Protein AF-A0A973RKV8-F1 (afdb_monomer_lite)

Secondary structure (DSSP, 8-state):
-------SSSS------SHHHHHHHHHHHHHHHHHHHHHHHHHHTT-S-HHHHHHHHHHHHHHHHHHHHH-S-TTSHHHHHHHHHTTS-TT--HHHHHHHHHHHHHHHHHHH--

Foldseek 3Di:
DDDDPPPPPPPPVPVDADLLNLLVLLLLLLVLLLVLLVLLVCVVVVNDDPVRLVVSLVVSLVSLVVSLVPHRCCPDPSVVLSVVVNPADSNHHSVVSNVSSVVSVVSSVVSVVD

Structure (mmCIF, N/CA/C/O backbone):
data_AF-A0A973RKV8-F1
#
_entry.id   AF-A0A973RKV8-F1
#
loop_
_atom_site.group_PDB
_atom_site.id
_atom_site.type_symbol
_atom_site.label_atom_id
_atom_site.label_alt_id
_atom_site.label_comp_id
_atom_site.label_asym_id
_atom_site.label_entity_id
_atom_site.label_seq_id
_atom_site.pdbx_PDB_ins_code
_atom_site.Cartn_x
_atom_site.Cartn_y
_atom_site.Cartn_z
_atom_site.occupan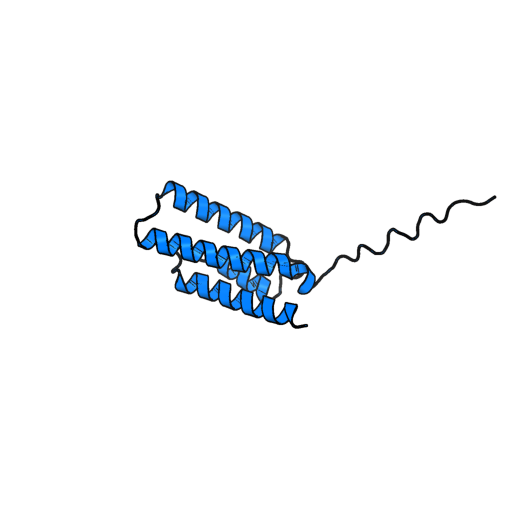cy
_atom_site.B_iso_or_equiv
_atom_site.auth_seq_id
_atom_site.auth_comp_id
_atom_site.auth_asym_id
_atom_site.auth_atom_id
_atom_site.pdbx_PDB_model_num
ATOM 1 N N . MET A 1 1 ? 49.646 27.647 -22.870 1.00 41.34 1 MET A N 1
ATOM 2 C CA . MET A 1 1 ? 49.481 26.226 -23.247 1.00 41.34 1 MET A CA 1
ATOM 3 C C . MET A 1 1 ? 48.162 25.709 -22.692 1.00 41.34 1 MET A C 1
ATOM 5 O O . MET A 1 1 ? 47.664 26.257 -21.720 1.00 41.34 1 MET A O 1
ATOM 9 N N . LEU A 1 2 ? 47.553 24.784 -23.427 1.00 45.50 2 LEU A N 1
ATOM 10 C CA . LEU A 1 2 ? 46.119 24.516 -23.539 1.00 45.50 2 LEU A CA 1
ATOM 11 C C . LEU A 1 2 ? 45.355 24.123 -22.256 1.00 45.50 2 LEU A C 1
ATOM 13 O O . LEU A 1 2 ? 45.785 23.311 -21.447 1.00 45.50 2 LEU A O 1
ATOM 17 N N . ARG A 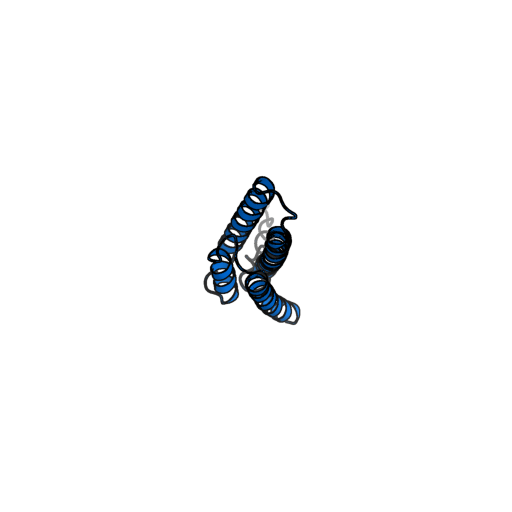1 3 ? 44.150 24.701 -22.201 1.00 53.72 3 ARG A N 1
ATOM 18 C CA . ARG A 1 3 ? 42.906 24.386 -21.478 1.00 53.72 3 ARG A CA 1
ATOM 19 C C . ARG A 1 3 ? 42.677 22.916 -21.053 1.00 53.72 3 ARG A C 1
ATOM 21 O O . ARG A 1 3 ? 42.677 22.023 -21.886 1.00 53.72 3 ARG A O 1
ATOM 28 N N . ARG A 1 4 ? 42.321 22.771 -19.763 1.00 66.50 4 ARG A N 1
ATOM 29 C CA . ARG A 1 4 ? 41.310 21.882 -19.129 1.00 66.50 4 ARG A CA 1
ATOM 30 C C . ARG A 1 4 ? 40.955 20.552 -19.828 1.00 66.50 4 ARG A C 1
ATOM 32 O O . ARG A 1 4 ? 40.259 20.582 -20.839 1.00 66.50 4 ARG A O 1
ATOM 39 N N . PRO A 1 5 ? 41.093 19.434 -19.088 1.00 53.66 5 PRO A N 1
ATOM 40 C CA . PRO A 1 5 ? 40.157 18.321 -19.172 1.00 53.66 5 PRO A CA 1
ATOM 41 C C . PRO A 1 5 ? 39.558 18.031 -17.784 1.00 53.66 5 PRO A C 1
ATOM 43 O O . PRO A 1 5 ? 39.770 16.975 -17.205 1.00 53.66 5 PRO A O 1
ATOM 46 N N . LEU A 1 6 ? 38.800 18.983 -17.228 1.00 54.25 6 LEU A N 1
ATOM 47 C CA . LEU A 1 6 ? 37.986 18.770 -16.018 1.00 54.25 6 LEU A CA 1
ATOM 48 C C . LEU A 1 6 ? 36.513 18.518 -16.397 1.00 54.25 6 LEU A C 1
ATOM 50 O O . LEU A 1 6 ? 35.600 19.060 -15.789 1.00 54.25 6 LEU A O 1
ATOM 54 N N . LEU A 1 7 ? 36.297 17.777 -17.489 1.00 54.56 7 LEU A N 1
ATOM 55 C CA . LEU A 1 7 ? 34.984 17.537 -18.110 1.00 54.56 7 LEU A CA 1
ATOM 56 C C . LEU A 1 7 ? 34.600 16.047 -18.163 1.00 54.56 7 LEU A C 1
ATOM 58 O O . LEU A 1 7 ? 33.517 15.717 -18.627 1.00 54.56 7 LEU A O 1
ATOM 62 N N . LEU A 1 8 ? 35.454 15.146 -17.665 1.00 50.78 8 LEU A N 1
ATOM 63 C CA . LEU A 1 8 ? 35.262 13.692 -17.782 1.00 50.78 8 LEU A CA 1
ATOM 64 C C . LEU A 1 8 ? 34.627 13.016 -16.553 1.00 50.78 8 LEU A C 1
ATOM 66 O O . LEU A 1 8 ? 34.394 11.816 -16.587 1.00 50.78 8 LEU A O 1
ATOM 70 N N . LEU A 1 9 ? 34.293 13.761 -15.491 1.00 52.16 9 LEU A N 1
ATOM 71 C CA . LEU A 1 9 ? 33.677 13.205 -14.270 1.00 52.16 9 LEU A CA 1
ATOM 72 C C . LEU A 1 9 ? 32.146 13.379 -14.193 1.00 52.16 9 LEU A C 1
ATOM 74 O O . LEU A 1 9 ? 31.540 13.007 -13.196 1.00 52.16 9 LEU A O 1
ATOM 78 N N . LEU A 1 10 ? 31.501 13.917 -15.235 1.00 54.00 10 LEU A N 1
ATOM 79 C CA . LEU A 1 10 ? 30.065 14.249 -15.228 1.00 54.00 10 LEU A CA 1
ATOM 80 C C . LEU A 1 10 ? 29.144 13.195 -15.877 1.00 54.00 10 LEU A C 1
ATOM 82 O O . LEU A 1 10 ? 27.965 13.470 -16.073 1.00 54.00 10 LEU A O 1
ATOM 86 N N . LEU A 1 11 ? 29.636 11.995 -16.209 1.00 53.06 11 LEU A N 1
ATOM 87 C CA . LEU A 1 11 ? 28.880 11.022 -17.024 1.00 53.06 11 LEU A CA 1
ATOM 88 C C . LEU A 1 11 ? 28.488 9.708 -16.324 1.00 53.06 11 LEU A C 1
ATOM 90 O O . LEU A 1 11 ? 27.996 8.806 -16.991 1.00 53.06 11 LEU A O 1
ATOM 94 N N . LEU A 1 12 ? 28.644 9.586 -15.000 1.00 50.50 12 LEU A N 1
ATOM 95 C CA . LEU A 1 12 ? 28.296 8.347 -14.275 1.00 50.50 12 LEU A CA 1
ATOM 96 C C . LEU A 1 12 ? 27.066 8.450 -13.362 1.00 50.50 12 LEU A C 1
ATOM 98 O O . LEU A 1 12 ? 26.700 7.463 -12.732 1.00 50.50 12 LEU A O 1
ATOM 102 N N . ALA A 1 13 ? 26.350 9.580 -13.361 1.00 51.50 13 ALA A N 1
ATOM 103 C CA . ALA A 1 13 ? 24.966 9.617 -12.886 1.00 51.50 13 ALA A CA 1
ATOM 104 C C . ALA A 1 13 ? 24.053 8.993 -13.957 1.00 51.50 13 ALA A C 1
ATOM 106 O O . ALA A 1 13 ? 23.210 9.658 -14.559 1.00 51.50 13 ALA A O 1
ATOM 107 N N . GLY A 1 14 ? 24.275 7.709 -14.254 1.00 50.84 14 GLY A N 1
ATOM 108 C CA . GLY A 1 14 ? 23.296 6.921 -14.979 1.00 50.84 14 GLY A CA 1
ATOM 109 C C . GLY A 1 14 ? 22.001 7.007 -14.189 1.00 50.84 14 GLY A C 1
ATOM 110 O O . GLY A 1 14 ? 21.972 6.634 -13.020 1.00 50.84 14 GLY A O 1
ATOM 111 N N . CYS A 1 15 ? 20.953 7.561 -14.797 1.00 63.00 15 CYS A N 1
ATOM 112 C CA . CYS A 1 15 ? 19.602 7.427 -14.277 1.00 63.00 15 CYS A CA 1
ATOM 113 C C . CYS A 1 15 ? 19.347 5.925 -14.165 1.00 63.00 15 CYS A C 1
ATO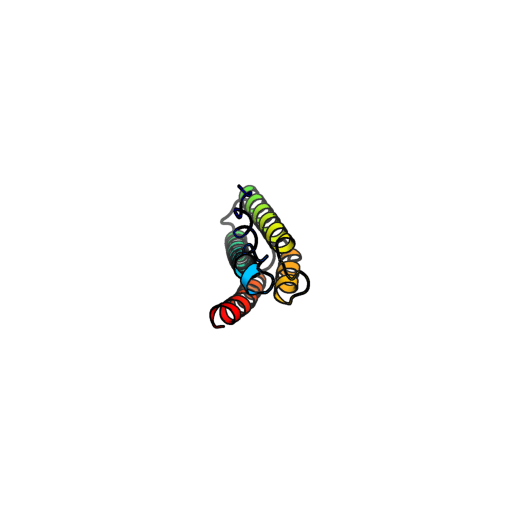M 115 O O . CYS A 1 15 ? 19.084 5.285 -15.187 1.00 63.00 15 CYS A O 1
ATOM 117 N N . SER A 1 16 ? 19.511 5.350 -12.971 1.00 60.78 16 SER A N 1
ATOM 118 C CA . SER A 1 16 ? 19.105 3.976 -12.739 1.00 60.78 16 SER A CA 1
ATOM 119 C C . SER A 1 16 ? 17.616 3.937 -13.068 1.00 60.78 16 SER A C 1
ATOM 121 O O . SER A 1 16 ? 16.814 4.728 -12.576 1.00 60.78 16 SER A O 1
ATOM 123 N N . LYS A 1 17 ? 17.276 3.110 -14.048 1.00 72.44 17 LYS A N 1
ATOM 124 C CA . LYS A 1 17 ? 15.913 2.877 -14.503 1.00 72.44 17 LYS A CA 1
ATOM 125 C C . LYS A 1 17 ? 15.677 1.393 -14.403 1.00 72.44 17 LYS A C 1
ATOM 127 O O . LYS A 1 17 ? 16.581 0.607 -14.682 1.00 72.44 17 LYS A O 1
ATOM 132 N N . GLY A 1 18 ? 14.451 1.031 -14.076 1.00 85.75 18 GLY A N 1
ATOM 133 C CA . GLY A 1 18 ? 14.063 -0.359 -13.978 1.00 85.75 18 GLY A CA 1
ATOM 134 C C . GLY A 1 18 ? 13.788 -0.800 -12.550 1.00 85.75 18 GLY A C 1
ATOM 135 O O . GLY A 1 18 ? 13.885 0.005 -11.624 1.00 85.75 18 GLY A O 1
ATOM 136 N N . PRO A 1 19 ? 13.454 -2.086 -12.374 1.00 89.12 19 PRO A N 1
ATOM 137 C CA . PRO A 1 19 ? 12.942 -2.598 -11.110 1.00 89.12 19 PRO A CA 1
ATOM 138 C C . PRO A 1 19 ? 13.869 -2.338 -9.913 1.00 89.12 19 PRO A C 1
ATOM 140 O O . PRO A 1 19 ? 13.389 -1.931 -8.860 1.00 89.12 19 PRO A O 1
ATOM 143 N N . GLN A 1 20 ? 15.193 -2.437 -10.090 1.00 93.81 20 GLN A N 1
ATOM 144 C CA . GLN A 1 20 ? 16.152 -2.162 -9.011 1.00 93.81 20 GLN A CA 1
ATOM 145 C C . GLN A 1 20 ? 16.133 -0.706 -8.530 1.00 93.81 20 GLN A C 1
ATOM 147 O O . GLN A 1 20 ? 16.313 -0.438 -7.345 1.00 93.81 20 GLN A O 1
ATOM 152 N N . ALA A 1 21 ? 15.912 0.247 -9.441 1.00 93.06 21 ALA A N 1
ATOM 153 C CA . ALA A 1 21 ? 15.802 1.663 -9.090 1.00 93.06 21 ALA A CA 1
ATOM 154 C C . ALA A 1 21 ? 14.498 1.961 -8.333 1.00 93.06 21 ALA A C 1
ATOM 156 O O . ALA A 1 21 ? 14.446 2.880 -7.513 1.00 93.06 21 ALA A O 1
ATOM 157 N N . ASP A 1 22 ? 13.468 1.153 -8.589 1.00 96.25 22 ASP A N 1
ATOM 158 C CA . ASP A 1 22 ? 12.143 1.295 -7.997 1.00 96.25 22 ASP A CA 1
ATOM 159 C C . ASP A 1 22 ? 12.004 0.528 -6.668 1.00 96.25 22 ASP A C 1
ATOM 161 O O . ASP A 1 22 ? 11.036 0.756 -5.941 1.00 96.25 22 ASP A O 1
ATOM 165 N N . LEU A 1 23 ? 12.980 -0.317 -6.298 1.00 96.25 23 LEU A N 1
ATOM 166 C CA . LEU A 1 23 ? 12.936 -1.197 -5.120 1.00 96.25 23 LEU A CA 1
ATOM 167 C C . LEU A 1 23 ? 12.573 -0.457 -3.823 1.00 96.25 23 LEU A C 1
ATOM 169 O O . LEU A 1 23 ? 11.730 -0.922 -3.057 1.00 96.25 23 LEU A O 1
ATOM 173 N N . GLN A 1 24 ? 13.134 0.735 -3.602 1.00 96.62 24 GLN A N 1
ATOM 174 C CA . GLN A 1 24 ? 12.810 1.556 -2.427 1.00 96.62 24 GLN A CA 1
ATOM 175 C C . GLN A 1 24 ? 11.321 1.946 -2.359 1.00 96.62 24 GLN A C 1
ATOM 177 O O . GLN A 1 24 ? 10.733 1.982 -1.278 1.00 96.62 24 GLN A O 1
ATOM 182 N N . TYR A 1 25 ? 10.689 2.208 -3.505 1.00 97.94 25 TYR A N 1
ATOM 183 C CA . TYR A 1 25 ? 9.281 2.596 -3.583 1.00 97.94 25 TYR A CA 1
ATOM 184 C C . TYR A 1 25 ? 8.362 1.383 -3.439 1.00 97.94 25 TYR A C 1
ATOM 186 O O . TYR A 1 25 ? 7.300 1.500 -2.826 1.00 97.94 25 TYR A O 1
ATOM 194 N N . ILE A 1 26 ? 8.787 0.219 -3.943 1.00 98.12 26 ILE A N 1
ATOM 195 C CA . ILE A 1 26 ? 8.101 -1.065 -3.743 1.00 98.12 26 ILE A CA 1
ATOM 196 C C . ILE A 1 26 ? 8.101 -1.413 -2.244 1.00 98.12 26 ILE A C 1
ATOM 198 O O . ILE A 1 26 ? 7.033 -1.601 -1.661 1.00 98.12 26 ILE A O 1
ATOM 202 N N . SER A 1 27 ? 9.273 -1.360 -1.602 1.00 98.19 27 SER A N 1
ATOM 203 C CA . SER A 1 27 ? 9.457 -1.622 -0.166 1.00 98.19 27 SER A CA 1
ATOM 204 C C . SER A 1 27 ? 8.672 -0.667 0.728 1.00 98.19 27 SER A C 1
ATOM 206 O O . SER A 1 27 ? 8.006 -1.075 1.690 1.00 98.19 27 SER A O 1
ATOM 208 N N . SER A 1 28 ? 8.673 0.620 0.374 1.00 98.50 28 SER A N 1
ATOM 209 C CA . SER A 1 28 ? 7.851 1.613 1.056 1.00 98.50 28 SER A CA 1
ATOM 210 C C . SER A 1 28 ? 6.357 1.308 0.893 1.00 98.50 28 SER A C 1
ATOM 212 O O . SER A 1 28 ? 5.637 1.267 1.888 1.00 98.50 28 SER A O 1
ATOM 214 N N . ALA A 1 29 ? 5.878 1.006 -0.320 1.00 98.56 29 ALA A N 1
ATOM 215 C CA . ALA A 1 29 ? 4.470 0.680 -0.544 1.00 98.56 29 ALA A CA 1
ATOM 216 C C . ALA A 1 29 ? 4.018 -0.588 0.199 1.00 98.56 29 ALA A C 1
ATOM 218 O O . ALA A 1 29 ? 2.921 -0.603 0.762 1.00 98.56 29 ALA A O 1
ATOM 219 N N . ARG A 1 30 ? 4.865 -1.624 0.273 1.00 98.62 30 ARG A N 1
ATOM 220 C CA . ARG A 1 30 ? 4.600 -2.817 1.089 1.00 98.62 30 ARG A CA 1
ATOM 221 C C . ARG A 1 30 ? 4.428 -2.456 2.558 1.00 98.62 30 ARG A C 1
ATOM 223 O O . ARG A 1 30 ? 3.498 -2.933 3.208 1.00 98.62 30 ARG A O 1
ATOM 230 N N . SER A 1 31 ? 5.347 -1.654 3.087 1.00 98.56 31 SER A N 1
ATOM 231 C CA . SER A 1 31 ? 5.339 -1.264 4.498 1.00 98.56 31 SER A CA 1
ATOM 232 C C . SER A 1 31 ? 4.087 -0.449 4.824 1.00 98.56 31 SER A C 1
ATOM 234 O O . SER A 1 31 ? 3.387 -0.760 5.783 1.00 98.56 31 SER A O 1
ATOM 236 N N . LEU A 1 32 ? 3.713 0.485 3.945 1.00 98.69 32 LEU A N 1
ATOM 237 C CA . LEU A 1 32 ? 2.481 1.269 4.060 1.00 98.69 32 LEU A CA 1
ATOM 238 C C . LEU A 1 32 ? 1.216 0.401 4.008 1.00 98.69 32 LEU A C 1
ATOM 240 O O . LEU A 1 32 ? 0.283 0.638 4.773 1.00 98.69 32 LEU A O 1
ATOM 244 N N . ALA A 1 33 ? 1.176 -0.630 3.158 1.00 98.69 33 ALA A N 1
ATOM 245 C CA . ALA A 1 33 ? 0.066 -1.584 3.131 1.00 98.69 33 ALA A CA 1
ATOM 246 C C . ALA A 1 33 ? -0.074 -2.338 4.467 1.00 98.69 33 ALA A C 1
ATOM 248 O O . ALA A 1 33 ? -1.182 -2.507 4.981 1.00 98.69 33 ALA A O 1
ATOM 249 N N . ALA A 1 34 ? 1.047 -2.763 5.056 1.00 98.56 34 ALA A N 1
ATOM 250 C CA . ALA A 1 34 ? 1.064 -3.453 6.344 1.00 98.56 34 ALA A CA 1
ATOM 251 C C . ALA A 1 34 ? 0.659 -2.532 7.509 1.00 98.56 34 ALA A C 1
ATOM 253 O O . ALA A 1 34 ? -0.128 -2.936 8.367 1.00 98.56 34 ALA A O 1
ATOM 254 N N . GLU A 1 35 ? 1.148 -1.290 7.522 1.00 98.25 35 GLU A N 1
ATOM 255 C CA . GLU A 1 35 ? 0.760 -0.275 8.506 1.00 98.25 35 GLU A CA 1
ATOM 256 C C . GLU A 1 35 ? -0.732 0.041 8.424 1.00 98.25 35 GLU A C 1
ATOM 258 O O . GLU A 1 35 ? -1.424 0.047 9.443 1.00 98.25 35 GLU A O 1
ATOM 263 N N . TRP A 1 36 ? -1.262 0.230 7.215 1.00 98.44 36 TRP A N 1
ATOM 264 C CA . TRP A 1 36 ? -2.687 0.466 7.016 1.00 98.44 36 TRP A CA 1
ATOM 265 C C . TRP A 1 36 ? -3.530 -0.722 7.494 1.00 98.44 36 TRP A C 1
ATOM 267 O O . TRP A 1 36 ? -4.528 -0.525 8.191 1.00 98.44 36 TRP A O 1
ATOM 277 N N . ALA A 1 37 ? -3.101 -1.958 7.215 1.00 98.56 37 ALA A N 1
ATOM 278 C CA . ALA A 1 37 ? -3.771 -3.153 7.723 1.00 98.56 37 ALA A CA 1
ATOM 279 C C . ALA A 1 37 ? -3.832 -3.167 9.257 1.00 98.56 37 ALA A C 1
ATOM 281 O O . ALA A 1 37 ? -4.884 -3.454 9.828 1.00 98.56 37 ALA A O 1
ATOM 282 N N . LEU A 1 38 ? -2.722 -2.827 9.921 1.00 98.19 38 LEU A N 1
ATOM 283 C CA . LEU A 1 38 ? -2.648 -2.758 11.378 1.00 98.19 38 LEU A CA 1
ATOM 284 C C . LEU A 1 38 ? -3.561 -1.659 11.937 1.00 98.19 38 LEU A C 1
ATOM 286 O O . LEU A 1 38 ? -4.292 -1.903 12.895 1.00 98.19 38 LEU A O 1
ATOM 290 N N . VAL A 1 39 ? -3.560 -0.470 11.329 1.00 98.00 39 VAL A N 1
ATOM 291 C CA . VAL A 1 39 ? -4.441 0.638 11.728 1.00 98.00 39 VAL A CA 1
ATOM 292 C C . VAL A 1 39 ? -5.907 0.224 11.615 1.00 98.00 39 VAL A C 1
ATOM 294 O O . VAL A 1 39 ? -6.654 0.395 12.576 1.00 98.00 39 VAL A O 1
ATOM 297 N N . ASN A 1 40 ? -6.319 -0.379 10.496 1.00 98.12 40 ASN A N 1
ATOM 298 C CA . ASN A 1 40 ? -7.702 -0.823 10.306 1.00 98.12 40 ASN A CA 1
ATOM 299 C C . ASN A 1 40 ? -8.085 -1.978 11.247 1.00 98.12 40 ASN A C 1
ATOM 301 O O . ASN A 1 40 ? -9.216 -2.028 11.728 1.00 98.12 40 ASN A O 1
ATOM 305 N N . GLU A 1 41 ? -7.150 -2.866 11.585 1.00 98.44 41 GLU A N 1
ATOM 306 C CA . GLU A 1 41 ? -7.371 -3.905 12.593 1.00 98.44 41 GLU A CA 1
ATOM 307 C C . GLU A 1 41 ? -7.608 -3.294 13.981 1.00 98.44 41 GLU A C 1
ATOM 309 O O . GLU A 1 41 ? -8.616 -3.591 14.623 1.00 98.44 41 GLU A O 1
ATOM 314 N N . GLN A 1 42 ? -6.755 -2.369 14.429 1.00 98.06 42 GLN A N 1
ATOM 315 C CA . GLN A 1 42 ? -6.957 -1.687 15.713 1.00 98.06 42 GLN A CA 1
ATOM 316 C C . GLN A 1 42 ? -8.234 -0.826 15.719 1.00 98.06 42 GLN A C 1
ATOM 318 O O . GLN A 1 42 ? -8.920 -0.762 16.743 1.00 98.06 42 GLN A O 1
ATOM 323 N N . ALA A 1 43 ? -8.586 -0.215 14.583 1.00 97.19 43 ALA A N 1
ATOM 324 C CA . ALA A 1 43 ? -9.842 0.510 14.401 1.00 97.19 43 ALA A CA 1
ATOM 325 C C . ALA A 1 43 ? -11.056 -0.405 14.614 1.00 97.19 43 ALA A C 1
ATOM 327 O O . ALA A 1 43 ? -11.967 -0.052 15.357 1.00 97.19 43 ALA A O 1
ATOM 328 N N . SER A 1 44 ? -11.037 -1.609 14.027 1.00 96.38 44 SER A N 1
ATOM 329 C CA . SER A 1 44 ? -12.118 -2.596 14.166 1.00 96.38 44 SER A CA 1
ATOM 330 C C . SER A 1 44 ? -12.324 -3.071 15.610 1.00 96.38 44 SER A C 1
ATOM 332 O O . SER A 1 44 ? -13.415 -3.494 15.983 1.00 96.38 44 SER A O 1
ATOM 334 N N . HIS A 1 45 ? -11.292 -2.944 16.448 1.00 96.75 45 HIS A N 1
ATOM 335 C CA . HIS A 1 45 ? -11.348 -3.219 17.881 1.00 96.75 45 HIS A CA 1
ATOM 336 C C . HIS A 1 45 ? -11.722 -1.998 18.740 1.00 96.75 45 HIS A C 1
ATOM 338 O O . HIS A 1 45 ? -11.672 -2.092 19.966 1.00 96.75 45 HIS A O 1
ATOM 344 N N . GLY A 1 46 ? -12.052 -0.850 18.137 1.00 96.25 46 GLY A N 1
ATOM 345 C CA . GLY A 1 46 ? -12.416 0.378 18.854 1.00 96.25 46 GLY A CA 1
ATOM 346 C C . GLY A 1 46 ? -11.264 1.014 19.640 1.00 96.25 46 GLY A C 1
ATOM 347 O O . GLY A 1 46 ? -11.501 1.738 20.603 1.00 96.25 46 GLY A O 1
ATOM 348 N N . ARG A 1 47 ? -10.008 0.720 19.274 1.00 96.25 47 ARG A N 1
ATOM 349 C CA . ARG A 1 47 ? -8.815 1.150 20.030 1.00 96.25 47 ARG A CA 1
ATOM 350 C C . ARG A 1 47 ? -8.245 2.493 19.586 1.00 96.25 47 ARG A C 1
ATOM 352 O O . ARG A 1 47 ? -7.313 2.990 20.211 1.00 96.25 47 ARG A O 1
ATOM 359 N N . LEU A 1 48 ? -8.764 3.057 18.500 1.00 96.38 48 LEU A N 1
ATOM 360 C CA . LEU A 1 48 ? -8.257 4.275 17.878 1.00 96.38 48 LEU A CA 1
ATOM 361 C C . LEU A 1 48 ? -9.363 5.324 17.805 1.00 96.38 48 LEU A C 1
ATOM 363 O O . LEU A 1 48 ? -10.530 4.993 17.618 1.00 96.38 48 LEU A O 1
ATOM 367 N N . THR A 1 49 ? -8.986 6.593 17.944 1.00 96.25 49 THR A N 1
ATOM 368 C CA . THR A 1 49 ? -9.914 7.715 17.773 1.00 96.25 49 THR A CA 1
ATOM 369 C C . THR A 1 49 ? -10.108 8.032 16.292 1.00 96.25 49 THR A C 1
ATOM 371 O O . THR A 1 49 ? -9.186 7.864 15.490 1.00 96.25 49 THR A O 1
ATOM 374 N N . ASP A 1 50 ? -11.266 8.583 15.930 1.00 94.38 50 ASP A N 1
ATOM 375 C CA . ASP A 1 50 ? -11.559 8.974 14.543 1.00 94.38 50 ASP A CA 1
ATOM 376 C C . ASP A 1 50 ? -10.546 9.986 13.987 1.00 94.38 50 ASP A C 1
ATOM 378 O O . ASP A 1 50 ? -10.121 9.889 12.836 1.00 94.38 50 ASP A O 1
ATOM 382 N N . ALA A 1 51 ? -10.101 10.934 14.820 1.00 96.62 51 ALA A N 1
ATOM 383 C CA . ALA A 1 51 ? -9.099 11.929 14.436 1.00 96.62 51 ALA A CA 1
ATOM 384 C C . ALA A 1 51 ? -7.739 11.288 14.102 1.00 96.62 51 ALA A C 1
ATOM 386 O O . ALA A 1 51 ? -7.087 11.674 13.126 1.00 96.62 51 ALA A O 1
ATOM 387 N N . TYR A 1 52 ? -7.328 10.283 14.884 1.00 95.81 52 TYR A N 1
ATOM 388 C CA . TYR A 1 52 ? -6.107 9.529 14.621 1.00 95.81 52 TYR A CA 1
ATOM 389 C C . TYR A 1 52 ? -6.242 8.690 13.345 1.00 95.81 52 TYR A C 1
ATOM 391 O O . TYR A 1 52 ? -5.369 8.750 12.481 1.00 95.81 52 TYR A O 1
ATOM 399 N N . LEU A 1 53 ? -7.364 7.979 13.179 1.00 96.31 53 LEU A N 1
ATOM 400 C CA . LEU A 1 53 ? -7.640 7.177 11.982 1.00 96.31 53 LEU A CA 1
ATOM 401 C C . LEU A 1 53 ? -7.596 8.012 10.706 1.00 96.31 53 LEU A C 1
ATOM 403 O O . LEU A 1 53 ? -6.948 7.615 9.738 1.00 96.31 53 LEU A O 1
ATOM 407 N N . LYS A 1 54 ? -8.240 9.182 10.720 1.00 96.00 54 LYS A N 1
ATOM 408 C CA . LYS A 1 54 ? -8.229 10.114 9.592 1.00 96.00 54 LYS A CA 1
ATOM 409 C C . LYS A 1 54 ? -6.802 10.513 9.214 1.00 96.00 54 LYS A C 1
ATOM 411 O O . LYS A 1 54 ? -6.413 10.350 8.062 1.00 96.00 54 LYS A O 1
ATOM 416 N N . THR A 1 55 ? -6.012 10.957 10.193 1.00 97.56 55 THR A N 1
ATOM 417 C CA . THR A 1 55 ? -4.619 11.384 9.970 1.00 97.56 55 THR A CA 1
ATOM 418 C C . THR A 1 55 ? -3.765 10.258 9.387 1.00 97.56 55 THR A C 1
ATOM 420 O O . THR A 1 55 ? -3.023 10.469 8.430 1.00 97.56 55 THR A O 1
ATOM 423 N N . MET A 1 56 ? -3.879 9.045 9.937 1.00 97.38 56 MET A N 1
ATOM 424 C CA . MET A 1 56 ? -3.107 7.894 9.462 1.00 97.38 56 MET A CA 1
ATOM 425 C C . MET A 1 56 ? -3.470 7.514 8.024 1.00 97.38 56 MET A C 1
ATOM 427 O O . MET A 1 56 ? -2.578 7.275 7.212 1.00 97.38 56 MET A O 1
ATOM 431 N N . ARG A 1 57 ? -4.764 7.508 7.686 1.00 94.69 57 ARG A N 1
ATOM 432 C CA . ARG A 1 57 ? -5.244 7.201 6.330 1.00 94.69 57 ARG A CA 1
ATOM 433 C C . ARG A 1 57 ? -4.784 8.241 5.313 1.00 94.69 57 ARG A C 1
ATOM 435 O O . ARG A 1 57 ? -4.265 7.872 4.262 1.00 94.69 57 ARG A O 1
ATOM 442 N N . GLU A 1 58 ? -4.907 9.527 5.638 1.00 96.31 58 GLU A N 1
ATOM 443 C CA . GLU A 1 58 ? -4.422 10.620 4.785 1.00 96.31 58 GLU A CA 1
ATOM 444 C C . GLU A 1 58 ? -2.912 10.505 4.530 1.00 96.31 58 GLU A C 1
ATOM 446 O O . GLU A 1 58 ? -2.465 10.607 3.385 1.00 96.31 58 GLU A O 1
ATOM 451 N N . ASN A 1 59 ? -2.135 10.212 5.576 1.00 97.2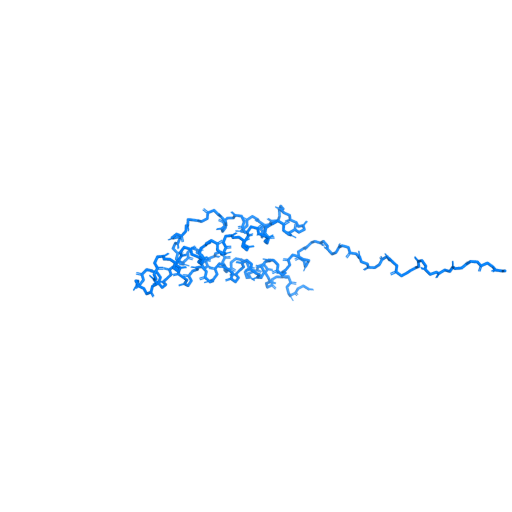5 59 ASN A N 1
ATOM 452 C CA . ASN A 1 59 ? -0.689 10.049 5.474 1.00 97.25 59 ASN A CA 1
ATOM 453 C C . ASN A 1 59 ? -0.307 8.858 4.572 1.00 97.25 59 ASN A C 1
ATOM 455 O O . ASN A 1 59 ? 0.463 9.022 3.623 1.00 97.25 59 ASN A O 1
ATOM 459 N N . VAL A 1 60 ? -0.904 7.681 4.794 1.00 97.06 60 VAL A N 1
ATOM 460 C CA . VAL A 1 60 ? -0.673 6.495 3.948 1.00 97.06 60 VAL A CA 1
ATOM 461 C C . VAL A 1 60 ? -0.980 6.799 2.480 1.00 97.06 60 VAL A C 1
ATOM 463 O O . VAL A 1 60 ? -0.170 6.492 1.604 1.00 97.06 60 VAL A O 1
ATOM 466 N N . ARG A 1 61 ? -2.109 7.459 2.188 1.00 96.75 61 ARG A N 1
ATOM 467 C CA . ARG A 1 61 ? -2.484 7.841 0.815 1.00 96.75 61 ARG A CA 1
ATOM 468 C C . ARG A 1 61 ? -1.458 8.764 0.180 1.00 96.75 61 ARG A C 1
ATOM 470 O O . ARG A 1 61 ? -1.060 8.536 -0.961 1.00 96.75 61 ARG A O 1
ATOM 477 N N . GLN A 1 62 ? -1.033 9.797 0.900 1.00 98.12 62 GLN A N 1
ATOM 478 C CA . GLN A 1 62 ? -0.069 10.765 0.393 1.00 98.12 62 GLN A CA 1
ATOM 479 C C . GLN A 1 62 ? 1.277 10.101 0.075 1.00 98.12 62 GLN A C 1
ATOM 481 O O . GLN A 1 62 ? 1.860 10.356 -0.985 1.00 98.12 62 GLN A O 1
ATOM 486 N N . GLN A 1 63 ? 1.755 9.219 0.955 1.00 98.31 63 GLN A N 1
ATOM 487 C CA . GLN A 1 63 ? 2.999 8.486 0.733 1.00 98.31 63 GLN A CA 1
ATOM 488 C C . GLN A 1 63 ? 2.879 7.512 -0.446 1.00 98.31 63 GLN A C 1
ATOM 490 O O . GLN A 1 63 ? 3.727 7.531 -1.336 1.00 98.31 63 GLN A O 1
ATOM 495 N N . LEU A 1 64 ? 1.788 6.745 -0.544 1.00 98.06 64 LEU A N 1
ATOM 496 C CA . LEU A 1 64 ? 1.555 5.842 -1.678 1.00 98.06 64 LEU A CA 1
ATOM 497 C C . LEU A 1 64 ? 1.462 6.587 -3.017 1.00 98.06 64 LEU A C 1
ATOM 499 O O . LEU A 1 64 ? 2.028 6.141 -4.014 1.00 98.06 64 LEU A O 1
ATOM 503 N N . GLN A 1 65 ? 0.793 7.743 -3.054 1.00 98.31 65 GLN A N 1
ATOM 504 C CA . GLN A 1 65 ? 0.746 8.593 -4.248 1.00 98.31 65 GLN A CA 1
ATOM 505 C C . GLN A 1 65 ? 2.128 9.124 -4.629 1.00 98.31 65 GLN A C 1
ATOM 507 O O . GLN A 1 65 ? 2.426 9.253 -5.817 1.00 98.31 65 GLN A O 1
ATOM 512 N N . THR A 1 66 ? 2.958 9.448 -3.638 1.00 98.06 66 THR A N 1
ATOM 513 C CA . THR A 1 66 ? 4.340 9.883 -3.863 1.00 98.06 66 THR A CA 1
ATOM 514 C C . THR A 1 66 ? 5.156 8.743 -4.462 1.00 98.06 66 THR A C 1
ATOM 516 O O . THR A 1 66 ? 5.718 8.918 -5.539 1.00 98.06 66 THR A O 1
ATOM 519 N N . ASN A 1 67 ? 5.110 7.553 -3.855 1.00 97.38 67 ASN A N 1
ATOM 520 C CA . ASN A 1 67 ? 5.785 6.359 -4.362 1.00 97.38 67 ASN A CA 1
ATOM 521 C C . ASN A 1 67 ? 5.383 6.056 -5.807 1.00 97.38 67 ASN A C 1
ATOM 523 O O . ASN A 1 67 ? 6.252 5.915 -6.661 1.00 97.38 67 ASN A O 1
ATOM 527 N N . ALA A 1 68 ? 4.079 6.038 -6.105 1.00 97.75 68 ALA A N 1
ATOM 528 C CA . ALA A 1 68 ? 3.564 5.771 -7.448 1.00 97.75 68 ALA A CA 1
ATOM 529 C C . ALA A 1 68 ? 4.076 6.773 -8.499 1.00 97.75 68 ALA A C 1
ATOM 531 O O . ALA A 1 68 ? 4.375 6.387 -9.628 1.00 97.75 68 ALA A O 1
ATOM 532 N N . LYS A 1 69 ? 4.194 8.058 -8.139 1.00 97.44 69 LYS A N 1
ATOM 533 C CA . LYS A 1 69 ? 4.722 9.109 -9.026 1.00 97.44 69 LYS A CA 1
ATOM 534 C C . LYS A 1 69 ? 6.237 9.028 -9.214 1.00 97.44 69 LYS A C 1
ATOM 536 O O . LYS A 1 69 ? 6.737 9.548 -10.208 1.00 97.44 69 LYS A O 1
ATOM 541 N N . SER A 1 70 ? 6.953 8.422 -8.271 1.00 96.62 70 SER A N 1
ATOM 542 C CA . SER A 1 70 ? 8.412 8.304 -8.298 1.00 96.62 70 SER A CA 1
ATOM 543 C C . SER A 1 70 ? 8.927 7.063 -9.031 1.00 96.62 70 SER A C 1
ATOM 545 O O . SER A 1 70 ? 10.127 6.984 -9.284 1.00 96.62 70 SER A O 1
ATOM 547 N N . LEU A 1 71 ? 8.049 6.126 -9.407 1.00 96.50 71 LEU A N 1
ATOM 548 C CA . LEU A 1 71 ? 8.428 4.926 -10.158 1.00 96.50 71 LEU A CA 1
ATOM 549 C C . LEU A 1 71 ? 9.028 5.273 -11.526 1.00 96.50 71 LEU A C 1
ATOM 551 O O . LEU A 1 71 ? 8.462 6.046 -12.304 1.00 96.50 71 LEU A O 1
ATOM 555 N N . THR A 1 72 ? 10.142 4.628 -11.859 1.00 96.31 72 THR A N 1
ATOM 556 C CA . THR A 1 72 ? 10.773 4.708 -13.177 1.00 96.31 72 THR A CA 1
ATOM 557 C C . THR A 1 72 ? 10.079 3.813 -14.207 1.00 96.31 72 THR A C 1
ATOM 559 O O . THR A 1 72 ? 10.172 4.098 -15.406 1.00 96.31 72 THR A O 1
ATOM 562 N N . GLN A 1 73 ? 9.336 2.781 -13.779 1.00 95.56 73 GLN A N 1
ATOM 563 C CA . GLN A 1 73 ? 8.485 1.959 -14.653 1.00 95.56 73 GLN A CA 1
ATOM 564 C C . GLN A 1 73 ? 6.999 2.011 -14.243 1.00 95.56 73 GLN A C 1
ATOM 566 O O . GLN A 1 73 ? 6.456 1.043 -13.715 1.00 95.56 73 GLN A O 1
ATOM 571 N N . PRO A 1 74 ? 6.264 3.087 -14.572 1.00 95.25 74 PRO A N 1
ATOM 572 C CA . PRO A 1 74 ? 4.871 3.273 -14.141 1.00 95.25 74 PRO A CA 1
ATOM 573 C C . PRO A 1 74 ? 3.856 2.298 -14.772 1.00 95.25 74 PRO A C 1
ATOM 575 O O . PRO A 1 74 ? 2.669 2.368 -14.471 1.00 95.25 74 PRO A O 1
ATOM 578 N N .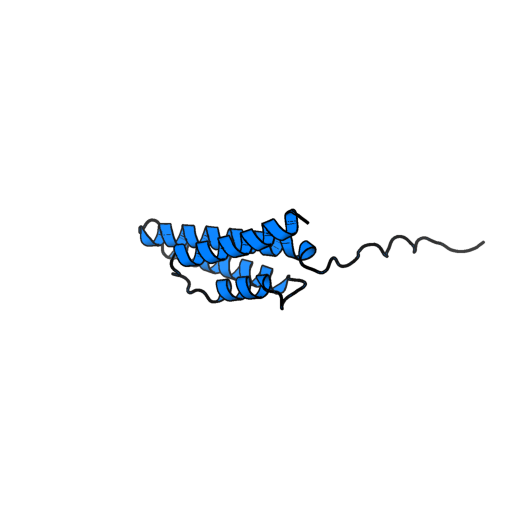 LYS A 1 75 ? 4.295 1.420 -15.682 1.00 96.31 75 LYS A N 1
ATOM 579 C CA . LYS A 1 75 ? 3.464 0.401 -16.349 1.00 96.31 75 LYS A CA 1
ATOM 580 C C . LYS A 1 75 ? 3.810 -1.032 -15.921 1.00 96.31 75 LYS A C 1
ATOM 582 O O . LYS A 1 75 ? 3.366 -1.968 -16.573 1.00 96.31 75 LYS A O 1
ATOM 587 N N . SER A 1 76 ? 4.648 -1.200 -14.901 1.00 96.56 76 SER A N 1
ATOM 588 C CA . SER A 1 76 ? 5.012 -2.512 -14.369 1.00 96.56 76 SER A CA 1
ATOM 589 C C . SER A 1 76 ? 3.873 -3.138 -13.555 1.00 96.56 76 SER A C 1
ATOM 591 O O . SER A 1 76 ? 2.896 -2.476 -13.178 1.00 96.56 76 SER A O 1
ATOM 593 N N . ASP A 1 77 ? 4.032 -4.417 -13.221 1.00 96.44 77 ASP A N 1
ATOM 594 C CA . ASP A 1 77 ? 3.090 -5.126 -12.355 1.00 96.44 77 ASP A CA 1
ATOM 595 C C . ASP A 1 77 ? 3.076 -4.539 -10.935 1.00 96.44 77 ASP A C 1
ATOM 597 O O . ASP A 1 77 ? 2.005 -4.322 -10.370 1.00 96.44 77 ASP A O 1
ATOM 601 N N . TYR A 1 78 ? 4.239 -4.167 -10.381 1.00 96.69 78 TYR A N 1
ATOM 602 C CA . TYR A 1 78 ? 4.297 -3.509 -9.069 1.00 96.69 78 TYR A CA 1
ATOM 603 C C . TYR A 1 78 ? 3.684 -2.107 -9.086 1.00 96.69 78 TYR A C 1
ATOM 605 O O . TYR A 1 78 ? 3.041 -1.716 -8.114 1.00 96.69 78 TYR A O 1
ATOM 613 N N . ALA A 1 79 ? 3.805 -1.357 -10.187 1.00 97.94 79 ALA A N 1
ATOM 614 C CA . ALA A 1 79 ? 3.115 -0.077 -10.330 1.00 97.94 79 ALA A CA 1
ATOM 615 C C . ALA A 1 79 ? 1.590 -0.271 -10.321 1.00 97.94 79 ALA A C 1
ATOM 617 O O . ALA A 1 79 ? 0.865 0.483 -9.667 1.00 97.94 79 ALA A O 1
ATOM 618 N N . SER A 1 80 ? 1.108 -1.318 -10.994 1.00 98.31 80 SER A N 1
ATOM 619 C CA . SER A 1 80 ? -0.310 -1.687 -11.011 1.00 98.31 80 SER A CA 1
ATOM 620 C C . SER A 1 80 ? -0.813 -2.117 -9.631 1.00 98.31 80 SER A C 1
ATOM 622 O O . SER A 1 80 ? -1.923 -1.751 -9.244 1.00 98.31 80 SER A O 1
ATOM 624 N N . GLU A 1 81 ? 0.008 -2.831 -8.860 1.00 98.50 81 GLU A N 1
ATOM 625 C CA . GLU A 1 81 ? -0.313 -3.242 -7.491 1.00 98.50 81 GLU A CA 1
ATOM 626 C C . GLU A 1 81 ? -0.364 -2.041 -6.528 1.00 98.50 81 GLU A C 1
ATOM 628 O O . GLU A 1 81 ? -1.311 -1.917 -5.753 1.00 98.50 81 GLU A O 1
ATOM 633 N N . ILE A 1 82 ? 0.573 -1.088 -6.633 1.00 98.31 82 ILE A N 1
ATOM 634 C CA . ILE A 1 82 ? 0.533 0.175 -5.869 1.00 98.31 82 ILE A CA 1
ATOM 635 C C . ILE A 1 82 ? -0.719 0.990 -6.238 1.00 98.31 82 ILE A C 1
ATOM 637 O O . ILE A 1 82 ? -1.386 1.550 -5.366 1.00 98.31 82 ILE A O 1
ATOM 641 N N . ALA A 1 83 ? -1.092 1.027 -7.520 1.00 98.25 83 ALA A N 1
ATOM 642 C CA . ALA A 1 83 ? -2.324 1.671 -7.972 1.00 98.25 83 ALA A CA 1
ATOM 643 C C . ALA A 1 83 ? -3.598 0.932 -7.515 1.00 98.25 83 ALA A C 1
ATOM 645 O O . ALA A 1 83 ? -4.650 1.555 -7.361 1.00 98.25 83 ALA A O 1
ATOM 646 N N . ALA A 1 84 ? -3.545 -0.388 -7.314 1.00 98.31 84 ALA A N 1
ATOM 647 C CA . ALA A 1 84 ? -4.635 -1.151 -6.710 1.00 98.31 84 ALA A CA 1
ATOM 648 C C . ALA A 1 84 ? -4.787 -0.802 -5.225 1.00 98.31 84 ALA A C 1
ATOM 650 O O . ALA A 1 84 ? -5.881 -0.434 -4.809 1.00 98.31 84 ALA A O 1
ATOM 651 N N . LEU A 1 85 ? -3.683 -0.772 -4.473 1.00 97.69 85 LEU A N 1
ATOM 652 C CA . LEU A 1 85 ? -3.673 -0.352 -3.072 1.00 97.69 85 LEU A CA 1
ATOM 653 C C . LEU A 1 85 ? -4.209 1.082 -2.897 1.00 97.69 85 LEU A C 1
ATOM 655 O O . LEU A 1 85 ? -4.993 1.355 -1.995 1.00 97.69 85 LEU A O 1
ATOM 659 N N . LEU A 1 86 ? -3.873 2.001 -3.809 1.00 97.69 86 LEU A N 1
ATOM 660 C CA . LEU A 1 86 ? -4.424 3.363 -3.832 1.00 97.69 86 LEU A CA 1
ATOM 661 C C . LEU A 1 86 ? -5.928 3.447 -4.128 1.00 97.69 86 LEU A C 1
ATOM 663 O O . LEU A 1 86 ? -6.495 4.526 -3.956 1.00 97.69 86 LEU A O 1
ATOM 667 N N . ARG A 1 87 ? -6.571 2.368 -4.580 1.00 97.88 87 ARG A N 1
ATOM 668 C CA . ARG A 1 87 ? -8.017 2.306 -4.846 1.00 97.88 87 ARG A CA 1
ATOM 669 C C . ARG A 1 87 ? -8.805 1.592 -3.754 1.00 97.88 87 ARG A C 1
ATOM 671 O O . ARG A 1 87 ? -10.025 1.726 -3.745 1.00 97.88 87 ARG A O 1
ATOM 678 N N . GLU A 1 88 ? -8.136 0.884 -2.847 1.00 98.38 88 GLU A N 1
ATOM 679 C CA . GLU A 1 88 ? -8.781 0.294 -1.671 1.00 98.38 88 GLU A CA 1
ATOM 680 C C . GLU A 1 88 ? -9.529 1.378 -0.881 1.00 98.38 88 GLU A C 1
ATOM 682 O O . GLU A 1 88 ? -9.046 2.512 -0.836 1.00 98.38 88 GLU A O 1
ATOM 687 N N . PRO A 1 89 ? -10.700 1.099 -0.287 1.00 97.62 89 PRO A N 1
ATOM 688 C CA . PRO A 1 89 ? -11.391 2.052 0.574 1.00 97.62 89 PRO A CA 1
ATOM 689 C C . PRO A 1 89 ? -10.638 2.253 1.895 1.00 97.62 89 PRO A C 1
ATOM 691 O O . PRO A 1 89 ? -9.865 1.405 2.327 1.00 97.62 89 PRO A O 1
ATOM 694 N N . ASP A 1 90 ? -10.864 3.383 2.563 1.00 95.88 90 ASP A N 1
ATOM 695 C CA . ASP A 1 90 ? -10.183 3.751 3.816 1.00 95.88 90 ASP A CA 1
ATOM 696 C C . ASP A 1 90 ? -10.317 2.698 4.931 1.00 95.88 90 ASP A C 1
ATOM 698 O O . ASP A 1 90 ? -9.388 2.476 5.713 1.00 95.88 90 ASP A O 1
ATOM 702 N N . ASP A 1 91 ? -11.461 2.025 4.979 1.00 95.69 91 ASP A N 1
ATOM 703 C CA . ASP A 1 91 ? -11.817 0.946 5.896 1.00 95.69 91 ASP A CA 1
ATOM 704 C C . ASP A 1 91 ? -11.619 -0.457 5.296 1.00 95.69 91 ASP A C 1
ATOM 706 O O . ASP A 1 91 ? -12.182 -1.426 5.807 1.00 95.69 91 ASP A O 1
ATOM 710 N N . ALA A 1 92 ? -10.792 -0.583 4.249 1.00 97.88 92 ALA A N 1
ATOM 711 C CA . ALA A 1 92 ? -10.474 -1.862 3.623 1.00 97.88 92 ALA A CA 1
ATOM 712 C C . ALA A 1 92 ? -10.131 -2.947 4.663 1.00 97.88 92 ALA A C 1
ATOM 714 O O . ALA A 1 92 ? -9.381 -2.6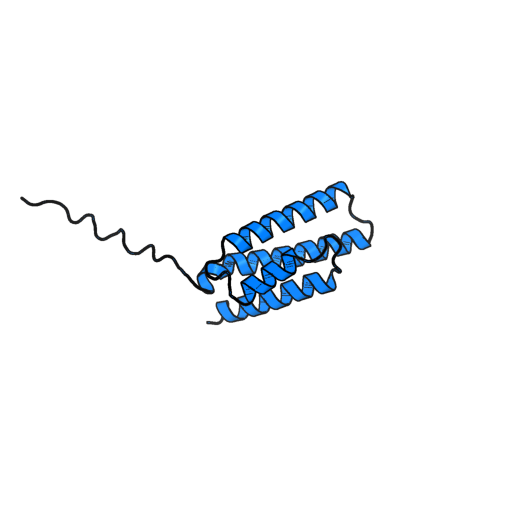78 5.617 1.00 97.88 92 ALA A O 1
ATOM 715 N N . PRO A 1 93 ? -10.636 -4.185 4.490 1.00 98.12 93 PRO A N 1
ATOM 716 C CA . PRO A 1 93 ? -10.369 -5.270 5.422 1.00 98.12 93 PRO A CA 1
ATOM 717 C C . PRO A 1 93 ? -8.858 -5.501 5.605 1.00 98.12 93 PRO A C 1
ATOM 719 O O . PRO A 1 93 ? -8.139 -5.590 4.604 1.00 98.12 93 PRO A O 1
ATOM 722 N N . PRO A 1 94 ? -8.355 -5.706 6.841 1.00 98.38 94 PRO A N 1
ATOM 723 C CA . PRO A 1 94 ? -6.926 -5.932 7.079 1.00 98.38 94 PRO A CA 1
ATOM 724 C C . PRO A 1 94 ? -6.331 -7.076 6.247 1.00 98.38 94 PRO A C 1
ATOM 726 O O . PRO A 1 94 ? -5.177 -7.011 5.832 1.00 98.38 94 PRO A O 1
ATOM 729 N N . ALA A 1 95 ? -7.117 -8.120 5.964 1.00 98.44 95 ALA A N 1
ATOM 730 C CA . ALA A 1 95 ? -6.692 -9.235 5.120 1.00 98.44 95 ALA A CA 1
ATOM 731 C C . ALA A 1 95 ? -6.414 -8.822 3.661 1.00 98.44 95 ALA A C 1
ATOM 733 O O . ALA A 1 95 ? -5.449 -9.308 3.075 1.00 98.44 95 ALA A O 1
ATOM 734 N N . ALA A 1 96 ? -7.209 -7.910 3.090 1.00 98.50 96 ALA A N 1
ATOM 735 C CA . ALA A 1 96 ? -6.998 -7.409 1.731 1.00 98.50 96 ALA A CA 1
ATOM 736 C C . ALA A 1 96 ? -5.705 -6.583 1.649 1.00 98.50 96 ALA A C 1
ATOM 738 O O . ALA A 1 96 ? -4.847 -6.836 0.805 1.00 98.50 96 ALA A O 1
ATOM 739 N N . LEU A 1 97 ? -5.501 -5.678 2.610 1.00 98.62 97 LEU A N 1
ATOM 740 C CA . LEU A 1 97 ? -4.288 -4.859 2.713 1.00 98.62 97 LEU A CA 1
ATOM 741 C C . LEU A 1 97 ? -3.024 -5.715 2.916 1.00 98.62 97 LEU A C 1
ATOM 743 O O . LEU A 1 97 ? -1.996 -5.482 2.278 1.00 98.62 97 LEU A O 1
ATOM 747 N N . ARG A 1 98 ? -3.108 -6.773 3.734 1.00 98.69 98 ARG A N 1
ATOM 748 C CA . ARG A 1 98 ? -2.019 -7.755 3.887 1.00 98.69 98 ARG A CA 1
ATOM 749 C C . ARG A 1 98 ? -1.729 -8.507 2.589 1.00 98.69 98 ARG A C 1
ATOM 751 O O . ARG A 1 98 ? -0.563 -8.751 2.302 1.00 98.69 98 ARG A O 1
ATOM 758 N N . ALA A 1 99 ? -2.744 -8.833 1.788 1.00 98.69 99 ALA A N 1
ATOM 759 C CA . ALA A 1 99 ? -2.537 -9.482 0.495 1.00 98.69 99 ALA A CA 1
ATOM 760 C C . ALA A 1 99 ? -1.748 -8.588 -0.480 1.00 98.69 99 ALA A C 1
ATOM 762 O O . ALA A 1 99 ? -0.836 -9.080 -1.147 1.00 98.69 99 ALA A O 1
ATOM 763 N N . HIS A 1 100 ? -2.026 -7.278 -0.510 1.00 98.62 100 HIS A N 1
ATOM 764 C CA . HIS A 1 100 ? -1.210 -6.310 -1.255 1.00 98.62 100 HIS A CA 1
ATOM 765 C C . HIS A 1 100 ? 0.245 -6.297 -0.766 1.00 98.62 100 HIS A C 1
ATOM 767 O O . HIS A 1 100 ? 1.175 -6.402 -1.567 1.00 98.62 100 HIS A O 1
ATOM 773 N N . ALA A 1 101 ? 0.452 -6.234 0.555 1.00 98.62 101 ALA A N 1
ATOM 774 C CA . ALA A 1 101 ? 1.789 -6.267 1.146 1.00 98.62 101 ALA A CA 1
ATOM 775 C C . ALA A 1 101 ? 2.558 -7.546 0.760 1.00 98.62 101 ALA A C 1
ATOM 777 O O . ALA A 1 101 ? 3.729 -7.481 0.393 1.00 98.62 101 ALA A O 1
ATOM 778 N N . SER A 1 102 ? 1.902 -8.710 0.797 1.00 98.56 102 SER A N 1
ATOM 779 C CA . SER A 1 102 ? 2.513 -9.986 0.411 1.00 98.56 102 SER A CA 1
ATOM 780 C C . SER A 1 102 ? 2.920 -10.030 -1.060 1.00 98.56 102 SER A C 1
ATOM 782 O O . SER A 1 102 ? 4.004 -10.518 -1.365 1.00 98.56 102 SER A O 1
ATOM 784 N N . LYS A 1 103 ? 2.103 -9.502 -1.975 1.00 98.31 103 LYS A N 1
ATOM 785 C CA . LYS A 1 103 ? 2.469 -9.434 -3.397 1.00 98.31 103 LYS A CA 1
ATOM 786 C C . LYS A 1 103 ? 3.661 -8.513 -3.639 1.00 98.31 103 LYS A C 1
ATOM 788 O O . LYS A 1 103 ? 4.583 -8.890 -4.351 1.00 98.31 103 LYS A O 1
ATOM 793 N N . LEU A 1 104 ? 3.679 -7.332 -3.019 1.00 98.38 104 LEU A N 1
ATOM 794 C CA . LEU A 1 104 ? 4.819 -6.414 -3.125 1.00 98.38 104 LEU A CA 1
ATOM 795 C C . LEU A 1 104 ? 6.093 -7.037 -2.532 1.00 98.38 104 LEU A C 1
ATOM 797 O O . LEU A 1 104 ? 7.160 -6.907 -3.124 1.00 98.38 104 LEU A O 1
ATOM 801 N N . LYS A 1 105 ? 5.969 -7.813 -1.445 1.00 98.25 105 LYS A N 1
ATOM 802 C CA . LYS A 1 105 ? 7.087 -8.582 -0.879 1.00 98.25 105 LYS A CA 1
ATOM 803 C C . LYS A 1 105 ? 7.648 -9.613 -1.856 1.00 98.25 105 LYS A C 1
ATOM 805 O O . LYS A 1 105 ? 8.858 -9.749 -1.941 1.00 98.25 105 LYS A O 1
ATOM 810 N N . GLN A 1 106 ? 6.794 -10.317 -2.598 1.00 97.88 106 GLN A N 1
ATOM 811 C CA . GLN A 1 106 ? 7.249 -11.271 -3.618 1.00 97.88 106 GLN A CA 1
ATOM 812 C C . GLN A 1 106 ? 8.048 -10.578 -4.727 1.00 97.88 106 GLN A C 1
ATOM 814 O O . GLN A 1 106 ? 9.031 -11.134 -5.215 1.00 97.88 106 GLN A O 1
ATOM 819 N N . VAL A 1 107 ? 7.650 -9.358 -5.105 1.00 96.44 107 VAL A N 1
ATOM 820 C CA . VAL A 1 107 ? 8.413 -8.544 -6.056 1.00 96.44 107 VAL A CA 1
ATOM 821 C C . VAL A 1 107 ? 9.763 -8.144 -5.459 1.00 96.44 107 VAL A C 1
ATOM 823 O O . VAL A 1 107 ? 10.773 -8.352 -6.117 1.00 96.44 107 VAL A O 1
ATOM 826 N N . GLU A 1 108 ? 9.798 -7.628 -4.224 1.00 95.75 108 GLU A N 1
ATOM 827 C CA . GLU A 1 108 ? 11.055 -7.314 -3.516 1.00 95.75 108 GLU A CA 1
ATOM 828 C C . GLU A 1 108 ? 11.999 -8.518 -3.483 1.00 95.75 108 GLU A C 1
ATOM 830 O O . GLU A 1 108 ? 13.137 -8.408 -3.923 1.00 95.75 108 GLU A O 1
ATOM 835 N N . ASP A 1 109 ? 11.502 -9.678 -3.051 1.00 96.69 109 ASP A N 1
ATOM 836 C CA . ASP A 1 109 ? 12.303 -10.899 -2.925 1.00 96.69 109 ASP A CA 1
ATOM 837 C C . ASP A 1 109 ? 12.905 -11.348 -4.254 1.00 96.69 109 ASP A C 1
ATOM 839 O O . ASP A 1 109 ? 14.038 -11.827 -4.292 1.00 96.69 109 ASP A O 1
ATOM 843 N N . SER A 1 110 ? 12.161 -11.169 -5.347 1.00 93.94 110 SER A N 1
ATOM 844 C CA . SER A 1 110 ? 12.650 -11.490 -6.687 1.00 93.94 110 SER A CA 1
ATOM 845 C C . SER A 1 110 ? 13.778 -10.544 -7.111 1.00 93.94 110 SER A C 1
ATOM 847 O O . SER A 1 110 ? 14.751 -10.996 -7.694 1.00 93.94 110 SER A O 1
ATOM 849 N N . LEU A 1 111 ? 13.685 -9.254 -6.774 1.00 92.31 111 LEU A N 1
ATOM 850 C CA . LEU A 1 111 ? 14.681 -8.234 -7.137 1.00 92.31 111 LEU A CA 1
ATOM 851 C C . LEU A 1 111 ? 15.930 -8.227 -6.247 1.00 92.31 111 LEU A C 1
ATOM 853 O O . LEU A 1 111 ? 16.977 -7.725 -6.648 1.00 92.31 111 LEU A O 1
ATOM 857 N N . GLU A 1 112 ? 15.819 -8.719 -5.017 1.00 87.50 112 GLU A N 1
ATOM 858 C CA . GLU A 1 112 ? 16.951 -8.843 -4.090 1.00 87.50 112 GLU A CA 1
ATOM 859 C C . GLU A 1 112 ? 17.747 -10.138 -4.296 1.00 87.50 112 GLU A C 1
ATOM 861 O O . GLU A 1 112 ? 18.883 -10.237 -3.832 1.00 87.50 112 GLU A O 1
ATOM 866 N N . SER A 1 113 ? 17.153 -11.126 -4.971 1.00 84.12 113 SER A N 1
ATOM 867 C CA . SER A 1 113 ? 17.784 -12.419 -5.264 1.00 84.12 113 SER A CA 1
ATOM 868 C C . SER A 1 113 ? 18.481 -12.475 -6.633 1.00 84.12 113 SER A C 1
ATOM 870 O O . SER A 1 113 ? 19.147 -13.476 -6.911 1.00 84.12 113 SER A O 1
ATOM 872 N N . ASP A 1 114 ? 18.313 -11.439 -7.462 1.00 61.78 114 ASP A N 1
ATOM 873 C CA . ASP A 1 114 ? 18.962 -11.247 -8.773 1.00 61.78 114 ASP A CA 1
ATOM 874 C C . ASP A 1 114 ? 20.378 -10.646 -8.639 1.00 61.78 114 ASP A C 1
ATOM 876 O O . ASP A 1 114 ? 21.280 -11.082 -9.398 1.00 61.78 114 ASP A O 1
#

pLDDT: mean 90.23, std 15.69, range [41.34, 98.69]

Radius of gyration: 19.22 Å; chains: 1; bounding box: 62×39×44 Å

Sequence (114 aa):
MLRRPLLLLLLLAGCSKGPQADLQYISSARSLAAEWALVNEQASHGRLTDAYLKTMRENVRQQLQTNAKSLTQPKSDYASEIAALLREPDDAPPAALRAHASKLKQVEDSLESD